Protein AF-A0A9D7TRC0-F1 (afdb_monomer_lite)

Foldseek 3Di:
DDDQDPPDVVSLCVLVVQLVVLVVVLVVVPPDPVCPVVNLVSLVVNLVSLVSNVVSLVVVVVVCVVVPDDPVRVVVSVVVNLVSLVVLQVSLVVNPVDDRPVVSVVVNVVVVVVCVVCVPPPPPD

Secondary structure (DSSP, 8-state):
-------SHHHHHHHHHHHHHHHHHHHHTTT-GGGHHHHHHHHHHHHHHHHHHHHHHHHHHHHHHHH---HHHHHHHHHHHHHHHHHHHHHHHH-TTS---HHHHHHHHHHHHHHHHHTT-GGG-

pLDDT: mean 84.03, std 12.76, range [38.97, 97.56]

Structure (mmCIF, N/CA/C/O backbone):
data_AF-A0A9D7TRC0-F1
#
_entry.id   AF-A0A9D7TRC0-F1
#
loop_
_atom_site.group_PDB
_atom_site.id
_atom_site.type_symbol
_atom_site.label_atom_id
_atom_site.label_alt_id
_atom_site.label_comp_id
_atom_site.label_asym_id
_atom_site.label_entity_id
_atom_site.label_seq_id
_atom_site.pdbx_PDB_ins_code
_atom_site.Cartn_x
_atom_site.Cartn_y
_atom_site.Cartn_z
_atom_site.occupancy
_atom_site.B_iso_or_equiv
_atom_site.auth_seq_id
_atom_site.auth_comp_id
_atom_site.auth_asym_id
_atom_site.auth_atom_id
_atom_site.pdbx_PDB_model_num
ATOM 1 N N . MET A 1 1 ? 9.419 12.569 11.319 1.00 40.47 1 MET A N 1
ATOM 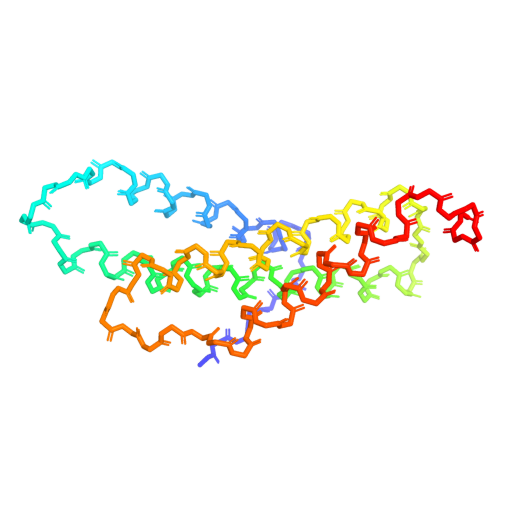2 C CA . MET A 1 1 ? 9.601 11.568 10.249 1.00 40.47 1 MET A CA 1
ATOM 3 C C . MET A 1 1 ? 11.058 11.118 10.287 1.00 40.47 1 MET A C 1
ATOM 5 O O . MET A 1 1 ? 11.924 11.945 10.034 1.00 40.47 1 MET A O 1
ATOM 9 N N . LYS A 1 2 ? 11.353 9.892 10.739 1.00 38.97 2 LYS A N 1
ATOM 10 C CA . LYS A 1 2 ? 12.725 9.351 10.721 1.00 38.97 2 LYS A CA 1
ATOM 11 C C . LYS A 1 2 ? 12.946 8.684 9.366 1.00 38.97 2 LYS A C 1
ATOM 13 O O . LYS A 1 2 ? 12.243 7.736 9.042 1.00 38.97 2 LYS A O 1
ATOM 18 N N . THR A 1 3 ? 13.877 9.203 8.577 1.00 46.00 3 THR A N 1
ATOM 19 C CA . THR A 1 3 ? 14.307 8.597 7.313 1.00 46.00 3 THR A CA 1
ATOM 20 C C . THR A 1 3 ? 15.057 7.305 7.642 1.00 46.00 3 THR A C 1
ATOM 22 O O . THR A 1 3 ? 16.085 7.354 8.314 1.00 46.00 3 THR A O 1
ATOM 25 N N . GLN A 1 4 ? 14.515 6.151 7.259 1.00 59.47 4 GLN A N 1
ATOM 26 C CA . GLN A 1 4 ? 15.160 4.854 7.474 1.00 59.47 4 GLN A CA 1
ATOM 27 C C . GLN A 1 4 ? 16.357 4.735 6.511 1.00 59.47 4 GLN A C 1
ATOM 29 O O . GLN A 1 4 ? 16.189 4.969 5.314 1.00 59.47 4 GLN A O 1
ATOM 34 N N . SER A 1 5 ? 17.562 4.459 7.030 1.00 57.94 5 SER A N 1
ATOM 35 C CA . SER A 1 5 ? 18.743 4.173 6.195 1.00 57.94 5 SER A CA 1
ATOM 36 C C . SER A 1 5 ? 18.589 2.774 5.613 1.00 57.94 5 SER A C 1
ATOM 38 O O . SER A 1 5 ? 18.243 1.852 6.348 1.00 57.94 5 SER A O 1
ATOM 40 N N . TYR A 1 6 ? 18.796 2.634 4.306 1.00 65.50 6 TYR A N 1
ATOM 41 C CA . TYR A 1 6 ? 18.760 1.353 3.606 1.00 65.50 6 TYR A CA 1
ATOM 42 C C . TYR A 1 6 ? 20.192 0.982 3.244 1.00 65.50 6 TYR A C 1
ATOM 44 O O . TYR A 1 6 ? 20.716 1.466 2.233 1.00 65.50 6 TYR A O 1
ATOM 52 N N . ASP A 1 7 ? 20.812 0.162 4.088 1.00 64.62 7 ASP A N 1
ATOM 53 C CA . ASP A 1 7 ? 22.203 -0.250 3.919 1.00 64.62 7 ASP A CA 1
ATOM 54 C C . ASP A 1 7 ? 22.278 -1.636 3.234 1.00 64.62 7 ASP A C 1
ATOM 56 O O . ASP A 1 7 ? 23.225 -1.896 2.490 1.00 64.62 7 ASP A O 1
ATOM 60 N N . ASP A 1 8 ? 21.244 -2.482 3.388 1.00 69.62 8 ASP A N 1
A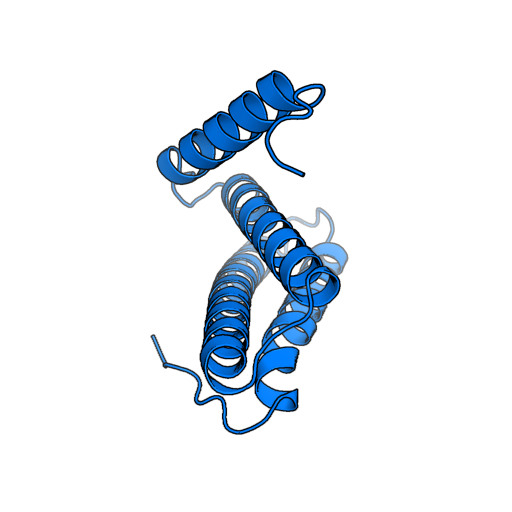TOM 61 C CA . ASP A 1 8 ? 21.097 -3.794 2.730 1.00 69.62 8 ASP A CA 1
ATOM 62 C C . ASP A 1 8 ? 19.649 -4.089 2.246 1.00 69.62 8 ASP A C 1
ATOM 64 O O . ASP A 1 8 ? 18.667 -3.467 2.654 1.00 69.62 8 ASP A O 1
ATOM 68 N N . PHE A 1 9 ? 19.483 -5.086 1.368 1.00 70.81 9 PHE A N 1
ATOM 69 C CA . PHE A 1 9 ? 18.192 -5.583 0.877 1.00 70.81 9 PHE A CA 1
ATOM 70 C C . PHE A 1 9 ? 17.266 -6.079 1.993 1.00 70.81 9 PHE A C 1
ATOM 72 O O . PHE A 1 9 ? 16.045 -5.987 1.850 1.00 70.81 9 PHE A O 1
ATOM 79 N N . ASN A 1 10 ? 17.819 -6.590 3.096 1.00 75.00 10 ASN A N 1
ATOM 80 C CA . ASN A 1 10 ? 17.032 -6.993 4.261 1.00 75.00 10 ASN A CA 1
ATOM 81 C C . ASN A 1 10 ? 16.332 -5.790 4.915 1.00 75.00 10 ASN A C 1
ATOM 83 O O . ASN A 1 10 ? 15.163 -5.894 5.295 1.00 75.00 10 ASN A O 1
ATOM 87 N N . ASP A 1 11 ? 16.989 -4.628 4.940 1.00 82.06 11 ASP A N 1
ATOM 88 C CA . ASP A 1 11 ? 16.400 -3.385 5.445 1.00 82.06 11 ASP A CA 1
ATOM 89 C C . ASP A 1 11 ? 15.268 -2.903 4.535 1.00 82.06 11 ASP A C 1
ATOM 91 O O . ASP A 1 11 ? 14.251 -2.404 5.011 1.00 82.06 11 ASP A O 1
ATOM 95 N N . ALA A 1 12 ? 15.406 -3.106 3.220 1.00 84.75 12 ALA A N 1
ATOM 96 C CA . ALA A 1 12 ? 14.366 -2.782 2.245 1.00 84.75 12 ALA A CA 1
ATOM 97 C C . ALA A 1 12 ? 13.172 -3.756 2.287 1.00 84.75 12 ALA A C 1
ATOM 99 O O . ALA A 1 12 ? 12.070 -3.403 1.871 1.00 84.75 12 ALA A O 1
ATOM 100 N N . ALA A 1 13 ? 13.359 -4.986 2.773 1.00 88.12 13 ALA A N 1
ATOM 101 C CA . ALA A 1 13 ? 12.282 -5.968 2.917 1.00 88.12 13 ALA A CA 1
ATOM 102 C C . ALA A 1 13 ? 11.490 -5.792 4.224 1.00 88.12 13 ALA A C 1
ATOM 104 O O . ALA A 1 13 ? 10.290 -6.077 4.265 1.00 88.12 13 ALA A O 1
ATOM 105 N N . TYR A 1 14 ? 12.141 -5.307 5.285 1.00 92.31 14 TYR A N 1
ATOM 106 C CA . TYR A 1 14 ? 11.551 -5.179 6.618 1.00 92.31 14 TYR A CA 1
ATOM 107 C C . TYR A 1 14 ? 10.217 -4.405 6.655 1.00 92.31 14 TYR A C 1
ATOM 109 O O . TYR A 1 14 ? 9.277 -4.914 7.272 1.00 92.31 14 TYR A O 1
ATOM 117 N N . PRO A 1 15 ? 10.048 -3.253 5.968 1.00 94.56 15 PRO A N 1
ATOM 118 C CA . PRO A 1 15 ? 8.782 -2.521 5.979 1.00 94.56 15 PRO A CA 1
ATOM 119 C C . PRO A 1 15 ? 7.578 -3.352 5.532 1.00 94.56 15 PRO A C 1
ATOM 121 O O . PRO A 1 15 ? 6.493 -3.204 6.089 1.00 94.56 15 PRO A O 1
ATOM 124 N N . PHE A 1 16 ? 7.771 -4.266 4.578 1.00 94.88 16 PHE A N 1
ATOM 125 C CA . PHE A 1 16 ? 6.708 -5.145 4.086 1.00 94.88 16 PHE A CA 1
ATOM 126 C C . PHE A 1 16 ? 6.313 -6.198 5.123 1.00 94.88 16 PHE A C 1
ATOM 128 O O . PHE A 1 16 ? 5.131 -6.502 5.290 1.00 94.88 16 PHE A O 1
ATOM 135 N N . LEU A 1 17 ? 7.296 -6.751 5.836 1.00 95.31 17 LEU A N 1
ATOM 136 C CA . LEU A 1 17 ? 7.052 -7.715 6.908 1.00 95.31 17 LEU A CA 1
ATOM 137 C C . LEU A 1 17 ? 6.329 -7.056 8.082 1.00 95.31 17 LEU A C 1
ATOM 139 O O . LEU A 1 17 ? 5.366 -7.621 8.600 1.00 95.31 17 LEU A O 1
ATOM 143 N N . GLU A 1 18 ? 6.752 -5.851 8.460 1.00 96.06 18 GLU A N 1
ATOM 144 C CA . GLU A 1 18 ? 6.121 -5.096 9.539 1.00 96.06 18 GLU A CA 1
ATOM 145 C C . GLU A 1 18 ? 4.696 -4.671 9.168 1.00 96.06 18 GLU A C 1
ATOM 147 O O . GLU A 1 18 ? 3.773 -4.854 9.961 1.00 96.06 18 GLU A O 1
ATOM 152 N N . GLN A 1 19 ? 4.479 -4.211 7.931 1.00 96.81 19 GLN A N 1
ATOM 153 C CA . GLN A 1 19 ? 3.141 -3.918 7.418 1.00 96.81 19 GLN A CA 1
ATOM 154 C C . GLN A 1 19 ? 2.221 -5.146 7.510 1.00 96.81 19 GLN A C 1
ATOM 156 O O . GLN A 1 19 ? 1.091 -5.031 7.990 1.00 96.81 19 GLN A O 1
ATOM 161 N N . ASN A 1 20 ? 2.705 -6.330 7.122 1.00 96.75 20 ASN A N 1
ATOM 162 C CA . ASN A 1 20 ? 1.937 -7.568 7.230 1.00 96.75 20 ASN A CA 1
ATOM 163 C C . ASN A 1 20 ? 1.665 -7.955 8.695 1.00 96.75 20 ASN A C 1
ATOM 165 O O . ASN A 1 20 ? 0.548 -8.347 9.036 1.00 96.75 20 ASN A O 1
ATOM 169 N N . ARG A 1 21 ? 2.655 -7.825 9.586 1.00 97.56 21 ARG A N 1
ATOM 170 C CA . ARG A 1 21 ? 2.486 -8.090 11.025 1.00 97.56 21 ARG A CA 1
ATOM 171 C C . ARG A 1 21 ? 1.387 -7.207 11.625 1.00 97.56 21 ARG A C 1
ATOM 173 O O . ARG A 1 21 ? 0.508 -7.723 12.313 1.00 97.56 21 ARG A O 1
ATOM 180 N N . LEU A 1 22 ? 1.414 -5.908 11.327 1.00 96.94 22 LEU A N 1
ATOM 181 C CA . LEU A 1 22 ? 0.449 -4.923 11.819 1.00 96.94 22 LEU A CA 1
ATOM 182 C C . LEU A 1 22 ? -0.967 -5.175 11.292 1.00 96.94 22 LEU A C 1
ATOM 184 O O . LEU A 1 22 ? -1.924 -5.105 12.060 1.00 96.94 22 LEU A O 1
ATOM 188 N N . VAL A 1 23 ? -1.121 -5.523 10.009 1.00 95.12 23 VAL A N 1
ATOM 189 C CA . VAL A 1 23 ? -2.437 -5.887 9.455 1.00 95.12 23 VAL A CA 1
ATOM 190 C C . VAL A 1 23 ? -2.995 -7.133 10.133 1.00 95.12 23 VAL A C 1
ATOM 192 O O . VAL A 1 23 ? -4.165 -7.146 10.505 1.00 95.12 23 VAL A O 1
ATOM 195 N N . ASN A 1 24 ? -2.176 -8.163 10.354 1.00 95.62 24 ASN A N 1
ATOM 196 C CA . ASN A 1 24 ? -2.631 -9.346 11.084 1.00 95.62 24 ASN A CA 1
ATOM 197 C C . ASN A 1 24 ? -3.041 -8.998 12.521 1.00 95.62 24 ASN A C 1
ATOM 199 O O . ASN A 1 24 ? -4.072 -9.472 12.992 1.00 95.62 24 ASN A O 1
ATOM 203 N N . GLU A 1 25 ? -2.293 -8.122 13.198 1.00 94.56 25 GLU A N 1
ATOM 204 C CA . GLU A 1 25 ? -2.670 -7.629 14.525 1.00 94.56 25 GLU A CA 1
ATOM 205 C C . GLU A 1 25 ? -4.017 -6.891 14.500 1.00 94.56 25 GLU A C 1
ATOM 207 O O . GLU A 1 25 ? -4.865 -7.150 15.352 1.00 94.56 25 GLU A O 1
ATOM 212 N N . TYR A 1 26 ? -4.251 -6.029 13.505 1.00 93.75 26 TYR A N 1
ATOM 213 C CA . TYR A 1 26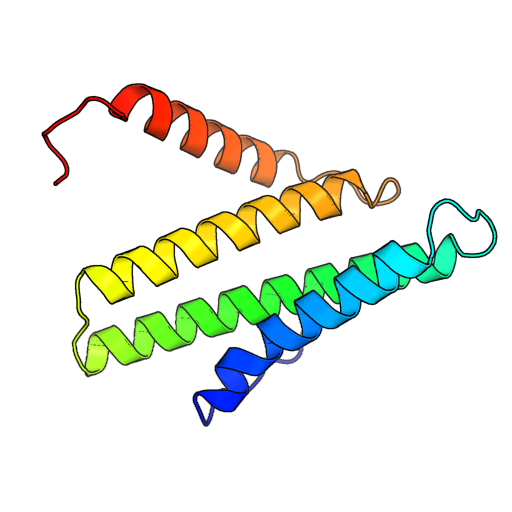 ? -5.531 -5.342 13.319 1.00 93.75 26 TYR A CA 1
ATOM 214 C C . TYR A 1 26 ? -6.690 -6.332 13.143 1.00 93.75 26 TYR A C 1
ATOM 216 O O . TYR A 1 26 ? -7.711 -6.216 13.822 1.00 93.75 26 TYR A O 1
ATOM 224 N N . LEU A 1 27 ? -6.522 -7.330 12.268 1.00 92.38 27 LEU A N 1
ATOM 225 C CA . LEU A 1 27 ? -7.550 -8.332 11.974 1.00 92.38 27 LEU A CA 1
ATOM 226 C C . LEU A 1 27 ? -7.907 -9.178 13.204 1.00 92.38 27 LEU A C 1
ATOM 228 O O . LEU A 1 27 ? -9.078 -9.493 13.412 1.00 92.38 27 LEU A O 1
ATOM 232 N N . LEU A 1 28 ? -6.926 -9.493 14.057 1.00 92.50 28 LEU A N 1
ATOM 233 C CA . LEU A 1 28 ? -7.150 -10.241 15.300 1.00 92.50 28 LEU A CA 1
ATOM 234 C C . LEU A 1 28 ? -8.007 -9.482 16.324 1.00 92.50 28 LEU A C 1
ATOM 236 O O . LEU A 1 28 ? -8.631 -10.113 17.175 1.00 92.50 28 LEU A O 1
ATOM 240 N N . LEU A 1 29 ? -8.074 -8.147 16.255 1.00 89.56 29 LEU A N 1
ATOM 241 C CA . LEU A 1 29 ? -8.931 -7.355 17.146 1.00 89.56 29 LEU A CA 1
ATOM 242 C C . LEU A 1 29 ? -10.426 -7.445 16.782 1.00 89.56 29 LEU A C 1
ATOM 244 O O . LEU A 1 29 ? -11.269 -7.057 17.599 1.00 89.56 29 LEU A O 1
ATOM 248 N N . GLY A 1 30 ? -10.766 -7.955 15.591 1.00 83.06 30 GLY A N 1
ATOM 249 C CA . GLY A 1 30 ? -12.144 -8.177 15.137 1.00 83.06 30 GLY A CA 1
ATOM 250 C C . GLY A 1 30 ? -13.017 -6.918 15.198 1.00 83.06 30 GLY A C 1
ATOM 251 O O . GLY A 1 30 ? -12.533 -5.806 15.013 1.00 83.06 30 GLY A O 1
ATOM 252 N N . GLU A 1 31 ? -14.309 -7.062 15.505 1.00 77.56 31 GLU A N 1
ATOM 253 C CA . GLU A 1 31 ? -15.259 -5.940 15.673 1.00 77.56 31 GLU A CA 1
ATOM 254 C C . GLU A 1 31 ? -15.402 -5.466 17.128 1.00 77.56 31 GLU A C 1
ATOM 256 O O . GLU A 1 31 ? -16.233 -4.623 17.444 1.00 77.56 31 GLU A O 1
ATOM 261 N N . ASN A 1 32 ? -14.562 -5.958 18.040 1.00 80.88 32 ASN A N 1
ATOM 262 C CA . ASN A 1 32 ? -14.721 -5.666 19.460 1.00 80.88 32 ASN A CA 1
ATOM 263 C C . ASN A 1 32 ? -14.514 -4.164 19.754 1.00 80.88 32 ASN A C 1
ATOM 265 O O . ASN A 1 32 ? -13.449 -3.601 19.471 1.00 80.88 32 ASN A O 1
ATOM 269 N N . VAL A 1 33 ? -15.552 -3.532 20.312 1.00 74.69 33 VAL A N 1
ATOM 270 C CA . VAL A 1 33 ? -15.632 -2.088 20.600 1.00 74.69 33 VAL A CA 1
ATOM 271 C C . VAL A 1 33 ? -14.612 -1.666 21.665 1.00 74.69 33 VAL A C 1
ATOM 273 O O . VAL A 1 33 ? -14.100 -0.546 21.623 1.00 74.69 33 VAL A O 1
ATOM 276 N N . ASN A 1 34 ? -14.213 -2.583 22.554 1.00 83.69 34 ASN A N 1
ATOM 277 C CA . ASN A 1 34 ? -13.233 -2.316 23.613 1.00 83.69 34 ASN A CA 1
ATOM 278 C C . ASN A 1 34 ? -11.821 -2.024 23.078 1.00 83.69 34 ASN A C 1
ATOM 280 O O . ASN A 1 34 ? -10.970 -1.551 23.827 1.00 83.69 34 ASN A O 1
ATOM 284 N N . TYR A 1 35 ? -11.556 -2.285 21.794 1.00 83.75 35 TYR A N 1
ATOM 285 C CA . TYR A 1 35 ? -10.251 -2.061 21.169 1.00 83.75 35 TYR A CA 1
ATOM 286 C C . TYR A 1 35 ? -10.223 -0.880 20.196 1.00 83.75 35 TYR A C 1
ATOM 288 O O . TYR A 1 35 ? -9.277 -0.777 19.422 1.00 83.75 35 TYR A O 1
ATOM 296 N N . THR A 1 36 ? -11.217 0.013 20.218 1.00 86.12 36 THR A N 1
ATOM 297 C CA . THR A 1 36 ? -11.317 1.140 19.266 1.00 86.12 36 THR A CA 1
ATOM 298 C C . THR A 1 36 ? -10.035 1.985 19.202 1.00 86.12 36 THR A C 1
ATOM 300 O O . THR A 1 36 ? -9.459 2.144 18.128 1.00 86.12 36 THR A O 1
ATOM 303 N N . GLU A 1 37 ? -9.510 2.426 20.349 1.00 88.38 37 GLU A N 1
ATOM 304 C CA . GLU A 1 37 ? -8.241 3.177 20.424 1.00 88.38 37 GLU A CA 1
ATOM 305 C C . GLU A 1 37 ? -7.040 2.358 19.925 1.00 88.38 37 GLU A C 1
ATOM 307 O O . GLU A 1 37 ? -6.194 2.848 19.177 1.00 88.38 37 GLU A O 1
ATOM 312 N N . LYS A 1 38 ? -6.977 1.067 20.277 1.00 91.12 38 LYS A N 1
ATOM 313 C CA . LYS A 1 38 ? -5.897 0.182 19.820 1.00 91.12 38 LYS A CA 1
ATOM 314 C C . LYS A 1 38 ? -5.930 -0.003 18.298 1.00 91.12 38 LYS A C 1
ATOM 316 O O . LYS A 1 38 ? -4.878 0.029 17.665 1.00 91.12 38 LYS A O 1
ATOM 321 N N . LYS A 1 39 ? -7.117 -0.163 17.706 1.00 91.12 39 LYS A N 1
ATOM 322 C CA . LYS A 1 39 ? -7.300 -0.277 16.251 1.00 91.12 39 LYS A CA 1
ATOM 323 C C . LYS A 1 39 ? -6.820 0.977 15.533 1.00 91.12 39 LYS A C 1
ATOM 325 O O . LYS A 1 39 ? -6.074 0.848 14.570 1.00 91.12 39 LYS A O 1
ATOM 330 N N . LYS A 1 40 ? -7.178 2.162 16.034 1.00 90.50 40 LYS A N 1
ATOM 331 C CA . LYS A 1 40 ? -6.667 3.442 15.523 1.00 90.50 40 LYS A CA 1
ATOM 332 C C . LYS A 1 40 ? -5.146 3.499 15.526 1.00 90.50 40 LYS A C 1
ATOM 334 O O . LYS A 1 40 ? -4.543 3.772 14.494 1.00 90.50 40 LYS A O 1
ATOM 339 N N . ASN A 1 41 ? -4.525 3.178 16.659 1.00 92.12 41 ASN A N 1
ATOM 340 C CA . ASN A 1 41 ? -3.067 3.191 16.770 1.00 92.12 41 ASN A CA 1
ATOM 341 C C . ASN A 1 41 ? -2.412 2.225 15.776 1.00 92.12 41 ASN A C 1
ATOM 343 O O . ASN A 1 41 ? -1.423 2.581 15.141 1.00 92.12 41 ASN A O 1
ATOM 347 N N . ILE A 1 42 ? -2.994 1.038 15.576 1.00 94.50 42 ILE A N 1
ATOM 348 C CA . ILE A 1 42 ? -2.500 0.099 14.564 1.00 94.50 42 ILE A CA 1
ATOM 349 C C . ILE A 1 42 ? -2.672 0.666 13.152 1.00 94.50 42 ILE A C 1
ATOM 351 O O . ILE A 1 42 ? -1.740 0.552 12.366 1.00 94.50 42 ILE A O 1
ATOM 355 N N . LEU A 1 43 ? -3.800 1.298 12.810 1.00 93.56 43 LEU A N 1
ATOM 356 C CA . LEU A 1 43 ? -3.990 1.916 11.488 1.00 93.56 43 LEU A CA 1
ATOM 357 C C . LEU A 1 43 ? -2.975 3.038 11.219 1.00 93.56 43 LEU A C 1
ATOM 359 O O . LEU A 1 43 ? -2.440 3.126 10.111 1.00 93.56 43 LEU A O 1
ATOM 363 N N . ILE A 1 44 ? -2.633 3.835 12.236 1.00 93.25 44 ILE A N 1
ATOM 364 C CA . ILE A 1 44 ? -1.552 4.830 12.154 1.00 93.25 44 ILE A CA 1
ATOM 365 C C . ILE A 1 44 ? -0.219 4.129 11.860 1.00 93.25 44 ILE A C 1
ATOM 367 O O . ILE A 1 44 ? 0.463 4.484 10.899 1.00 93.25 44 ILE A O 1
ATOM 371 N N . SER A 1 45 ? 0.125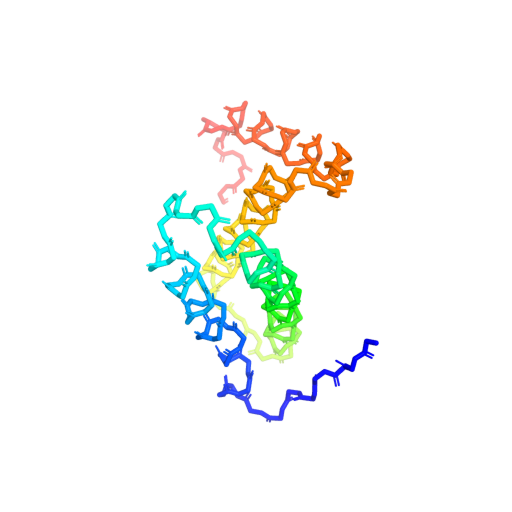 3.076 12.608 1.00 95.25 45 SER A N 1
ATOM 372 C CA . SER A 1 45 ? 1.355 2.308 12.370 1.00 95.25 45 SER A CA 1
ATOM 373 C C . SER A 1 45 ? 1.375 1.615 11.002 1.00 95.25 45 SER A C 1
ATOM 375 O O . SER A 1 45 ? 2.418 1.571 10.353 1.00 95.25 45 SER A O 1
ATOM 377 N N . VAL A 1 46 ? 0.237 1.104 10.516 1.00 96.00 46 VAL A N 1
ATOM 378 C CA . VAL A 1 46 ? 0.111 0.543 9.160 1.00 96.00 46 VAL A CA 1
ATOM 379 C C . VAL A 1 46 ? 0.388 1.627 8.123 1.00 96.00 46 VAL A C 1
ATOM 381 O O . VAL A 1 46 ? 1.126 1.378 7.173 1.00 96.00 46 VAL A O 1
ATOM 384 N N . THR A 1 47 ? -0.152 2.833 8.310 1.00 94.88 47 THR A N 1
ATOM 385 C CA . THR A 1 47 ? 0.091 3.978 7.418 1.00 94.88 47 THR A CA 1
ATOM 386 C C . THR A 1 47 ? 1.579 4.316 7.345 1.00 94.88 47 THR A C 1
ATOM 388 O O . THR A 1 47 ? 2.133 4.470 6.255 1.00 94.88 47 THR A O 1
ATOM 391 N N . GLU A 1 48 ? 2.259 4.371 8.491 1.00 94.94 48 GLU A N 1
ATOM 392 C CA . GLU A 1 48 ? 3.707 4.594 8.551 1.00 94.94 48 GLU A CA 1
ATOM 393 C C . GLU A 1 48 ? 4.489 3.469 7.856 1.00 94.94 48 GLU A C 1
ATOM 395 O O . GLU A 1 48 ? 5.380 3.738 7.045 1.00 94.94 48 GLU A O 1
ATOM 400 N N . ALA A 1 49 ? 4.123 2.207 8.096 1.00 96.44 49 ALA A N 1
ATOM 401 C CA . ALA A 1 49 ? 4.755 1.058 7.454 1.00 96.44 49 ALA A CA 1
ATOM 402 C C . ALA A 1 49 ? 4.567 1.068 5.925 1.00 96.44 49 ALA A C 1
ATOM 404 O O . ALA A 1 49 ? 5.511 0.777 5.190 1.00 96.44 49 ALA A O 1
ATOM 405 N N . LEU A 1 50 ? 3.393 1.470 5.423 1.00 96.38 50 LEU A N 1
ATOM 406 C CA . LEU A 1 50 ? 3.137 1.643 3.987 1.00 96.38 50 LEU A CA 1
ATOM 407 C C . LEU A 1 50 ? 3.997 2.762 3.382 1.00 96.38 50 LEU A C 1
ATOM 409 O O . LEU A 1 50 ? 4.530 2.604 2.280 1.00 96.38 50 LEU A O 1
ATOM 413 N N . HIS A 1 51 ? 4.199 3.871 4.102 1.00 95.69 51 HIS A N 1
ATOM 414 C CA . HIS A 1 51 ? 5.131 4.914 3.666 1.00 95.69 51 HIS A CA 1
ATOM 415 C C . HIS A 1 51 ? 6.564 4.382 3.577 1.00 95.69 51 HIS A C 1
ATOM 417 O O . HIS A 1 51 ? 7.249 4.649 2.586 1.00 95.69 51 HIS A O 1
ATOM 423 N N . ASN A 1 52 ? 6.994 3.576 4.548 1.00 94.75 52 ASN A N 1
ATOM 424 C CA . ASN A 1 52 ? 8.312 2.940 4.528 1.00 94.75 52 ASN A CA 1
ATOM 425 C C . ASN A 1 52 ? 8.443 1.922 3.380 1.00 94.75 52 ASN A C 1
ATOM 427 O O . ASN A 1 52 ? 9.472 1.898 2.706 1.00 94.75 52 ASN A O 1
ATOM 431 N N . CYS A 1 53 ? 7.387 1.164 3.063 1.00 96.06 53 CYS A N 1
ATOM 432 C CA . CYS A 1 53 ? 7.359 0.293 1.882 1.00 96.06 53 CYS A CA 1
ATOM 433 C C . CYS A 1 53 ? 7.577 1.094 0.587 1.00 96.06 53 CYS A C 1
ATOM 435 O O . CYS A 1 53 ? 8.362 0.687 -0.269 1.00 96.06 53 CYS A O 1
ATOM 437 N N . ASN A 1 54 ? 6.945 2.265 0.453 1.00 94.94 54 ASN A N 1
ATOM 438 C CA . ASN A 1 54 ? 7.170 3.151 -0.694 1.00 94.94 54 ASN A CA 1
ATOM 439 C C . ASN A 1 54 ? 8.618 3.637 -0.779 1.00 94.94 54 ASN A C 1
ATOM 441 O O . ASN A 1 54 ? 9.198 3.633 -1.866 1.00 94.94 54 ASN A O 1
ATOM 445 N N . GLN A 1 55 ? 9.225 4.009 0.351 1.00 93.44 55 GLN A N 1
ATOM 446 C CA . GLN A 1 55 ? 10.640 4.388 0.377 1.00 93.44 55 GLN A CA 1
ATOM 447 C C . GLN A 1 55 ? 11.545 3.223 -0.042 1.00 93.44 55 GLN A C 1
ATOM 449 O O . GLN A 1 55 ? 12.459 3.420 -0.841 1.00 93.44 55 GLN A O 1
ATOM 454 N N . SER A 1 56 ? 11.238 2.000 0.396 1.00 93.50 56 SER A N 1
ATOM 455 C CA . SER A 1 56 ? 11.958 0.796 -0.032 1.00 93.50 56 SER A CA 1
ATOM 456 C C . SER A 1 56 ? 11.843 0.567 -1.541 1.00 93.50 56 SER A C 1
ATOM 458 O O . SER A 1 56 ? 12.844 0.319 -2.210 1.00 93.50 56 SER A O 1
ATOM 460 N N . ILE A 1 57 ? 10.648 0.714 -2.129 1.00 92.31 57 ILE A N 1
ATOM 461 C CA . ILE A 1 57 ? 10.464 0.595 -3.586 1.00 92.31 57 ILE A CA 1
ATOM 462 C C . ILE A 1 57 ? 11.272 1.651 -4.339 1.00 92.31 57 ILE A C 1
ATOM 464 O O . ILE A 1 57 ? 11.891 1.326 -5.357 1.00 92.31 57 ILE A O 1
ATOM 468 N N . LEU A 1 58 ? 11.255 2.905 -3.877 1.00 91.00 58 LEU A N 1
ATOM 469 C CA . LEU A 1 58 ? 12.024 3.989 -4.490 1.00 91.00 58 LEU A CA 1
ATOM 470 C C . LEU A 1 58 ? 13.519 3.682 -4.450 1.00 91.00 58 LEU A C 1
ATOM 472 O O . LEU A 1 58 ? 14.167 3.717 -5.495 1.00 91.00 58 LEU A O 1
ATOM 476 N N . TRP A 1 59 ? 14.032 3.269 -3.293 1.00 89.94 59 TRP A N 1
ATOM 477 C CA . TRP A 1 59 ? 15.429 2.882 -3.142 1.00 89.94 59 TRP A CA 1
ATOM 478 C C . TRP A 1 59 ? 15.808 1.724 -4.080 1.00 89.94 59 TRP A C 1
ATOM 480 O O . TRP A 1 59 ? 16.783 1.828 -4.825 1.00 89.94 59 TRP A O 1
ATOM 490 N N . ILE A 1 60 ? 14.997 0.658 -4.165 1.00 87.88 60 ILE A N 1
ATOM 491 C CA . ILE A 1 60 ? 15.258 -0.465 -5.089 1.00 87.88 60 ILE A CA 1
ATOM 492 C C . ILE A 1 60 ? 15.261 0.019 -6.553 1.00 87.88 60 ILE A C 1
ATOM 494 O O . ILE A 1 60 ? 16.095 -0.415 -7.355 1.00 87.88 60 ILE A O 1
ATOM 498 N N . LYS A 1 61 ? 14.351 0.930 -6.934 1.00 86.38 61 LYS A N 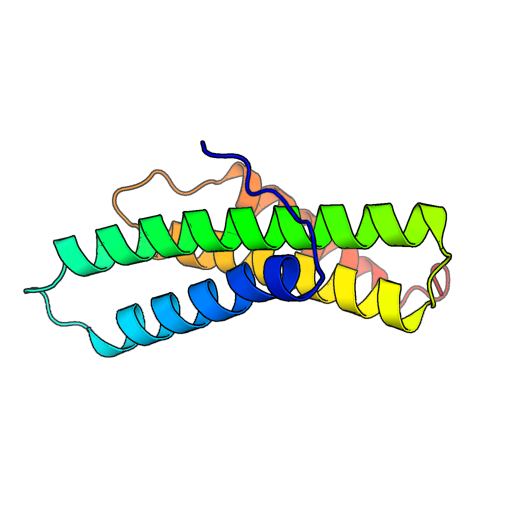1
ATOM 499 C CA . LYS A 1 61 ? 14.333 1.536 -8.280 1.00 86.38 61 LYS A CA 1
ATOM 500 C C . LYS A 1 61 ? 15.597 2.355 -8.559 1.00 86.38 61 LYS A C 1
ATOM 502 O O . LYS A 1 61 ? 16.085 2.337 -9.689 1.00 86.38 61 LYS A O 1
ATOM 507 N N . GLU A 1 62 ? 16.140 3.051 -7.567 1.00 85.88 62 GLU A N 1
ATOM 508 C CA . GLU A 1 62 ? 17.383 3.818 -7.702 1.00 85.88 62 GLU A CA 1
ATOM 509 C C . GLU A 1 62 ? 18.608 2.920 -7.881 1.00 85.88 62 GLU A C 1
ATOM 511 O O . GLU A 1 62 ? 19.426 3.187 -8.765 1.00 85.88 62 GLU A O 1
ATOM 516 N N . GLN A 1 63 ? 18.702 1.811 -7.139 1.00 81.19 63 GLN A N 1
ATOM 517 C CA . GLN A 1 63 ? 19.785 0.838 -7.338 1.00 81.19 63 GLN A CA 1
ATOM 518 C C . GLN A 1 63 ? 19.754 0.245 -8.755 1.00 81.19 63 GLN A C 1
ATOM 520 O O . GLN A 1 63 ? 20.784 0.085 -9.408 1.00 81.19 63 GLN A O 1
ATOM 525 N N . ARG A 1 64 ? 18.560 0.007 -9.304 1.00 77.00 64 ARG A N 1
ATOM 526 C CA . ARG A 1 64 ? 18.384 -0.494 -10.678 1.00 77.00 64 ARG A CA 1
ATOM 527 C C . ARG A 1 64 ? 18.842 0.471 -11.761 1.00 77.00 64 ARG A C 1
ATOM 529 O O . ARG A 1 64 ? 19.346 0.018 -12.784 1.00 77.00 64 ARG A O 1
ATOM 536 N N . LYS A 1 65 ? 18.704 1.785 -11.558 1.00 72.25 65 LYS A N 1
ATOM 537 C CA . LYS A 1 65 ? 19.265 2.772 -12.498 1.00 72.25 65 LYS A CA 1
ATOM 538 C C . LYS A 1 65 ? 20.788 2.653 -12.598 1.00 72.25 65 LYS A C 1
ATOM 540 O O . LYS A 1 65 ? 21.335 2.945 -13.655 1.00 72.25 65 LYS A O 1
ATOM 545 N N . LYS A 1 66 ? 21.456 2.213 -11.525 1.00 71.44 66 LYS A N 1
ATOM 546 C CA . LYS A 1 66 ? 22.914 2.025 -11.479 1.00 71.44 66 LYS A CA 1
ATOM 547 C C . LYS A 1 66 ? 23.365 0.666 -12.025 1.00 71.44 66 LYS A C 1
ATOM 549 O O . LYS A 1 66 ? 24.401 0.604 -12.673 1.00 71.44 66 LYS A O 1
ATOM 554 N N . HIS A 1 67 ? 22.598 -0.401 -11.786 1.00 71.50 67 HIS A N 1
ATOM 555 C CA . HIS A 1 67 ? 23.009 -1.782 -12.096 1.00 71.50 67 HIS A CA 1
ATOM 556 C C . HIS A 1 67 ? 22.290 -2.427 -13.297 1.00 71.50 67 HIS A C 1
ATOM 558 O O . HIS A 1 67 ? 22.630 -3.542 -13.687 1.00 71.50 67 HIS A O 1
ATOM 564 N N . GLY A 1 68 ? 21.311 -1.742 -13.898 1.00 69.94 68 GLY A N 1
ATOM 565 C CA . GLY A 1 68 ? 20.391 -2.330 -14.875 1.00 69.94 68 GLY A CA 1
ATOM 566 C C . GLY A 1 68 ? 19.275 -3.143 -14.202 1.00 69.94 68 GLY A C 1
ATOM 567 O O . GLY A 1 68 ? 19.346 -3.489 -13.023 1.00 69.94 68 GLY A O 1
ATOM 568 N N . THR A 1 69 ? 18.189 -3.428 -14.928 1.00 77.50 69 THR A N 1
ATOM 569 C CA . THR A 1 69 ? 17.070 -4.231 -14.404 1.00 77.50 69 THR A CA 1
ATOM 570 C C . THR A 1 69 ? 16.349 -4.987 -15.507 1.00 77.50 69 THR A C 1
ATOM 572 O O . THR A 1 69 ? 16.273 -4.519 -16.642 1.00 77.50 69 THR A O 1
ATOM 575 N N . SER A 1 70 ? 15.803 -6.157 -15.175 1.00 81.75 70 SER A N 1
ATOM 576 C CA . SER A 1 70 ? 14.967 -6.906 -16.109 1.00 81.75 70 SER A CA 1
ATOM 577 C C . SER A 1 70 ? 13.556 -6.315 -16.199 1.00 81.75 70 SER A C 1
ATOM 579 O O . SER A 1 70 ? 13.038 -5.712 -15.253 1.00 81.75 70 SER A O 1
ATOM 581 N N . LEU A 1 71 ? 12.886 -6.536 -17.332 1.00 77.81 71 LEU A N 1
ATOM 582 C CA . LEU A 1 71 ? 11.485 -6.148 -17.509 1.00 77.81 71 LEU A CA 1
ATOM 583 C C . LEU A 1 71 ? 10.583 -6.779 -16.435 1.00 77.81 71 LEU A C 1
ATOM 585 O O . LEU A 1 71 ? 9.743 -6.098 -15.850 1.00 77.81 71 LEU A O 1
ATOM 589 N N . ALA A 1 72 ? 10.813 -8.057 -16.115 1.00 82.38 72 ALA A N 1
ATOM 590 C CA . ALA A 1 72 ? 10.079 -8.778 -15.075 1.00 82.38 72 ALA A CA 1
ATOM 591 C C . ALA A 1 72 ? 10.225 -8.109 -13.700 1.00 82.38 72 ALA A C 1
ATOM 593 O O . ALA A 1 72 ? 9.247 -7.903 -12.984 1.00 82.38 72 ALA A O 1
ATOM 594 N N . GLN A 1 73 ? 11.444 -7.703 -13.351 1.00 82.62 73 GLN A N 1
ATOM 595 C CA . GLN A 1 73 ? 11.718 -6.978 -12.119 1.00 82.62 73 GLN A CA 1
ATOM 596 C C . GLN A 1 73 ? 10.993 -5.626 -12.080 1.00 82.62 73 GLN A C 1
ATOM 598 O O . GLN A 1 73 ? 10.445 -5.253 -11.035 1.00 82.62 73 GLN A O 1
ATOM 603 N N . THR A 1 74 ? 11.003 -4.864 -13.177 1.00 84.69 74 THR A N 1
ATOM 604 C CA . THR A 1 74 ? 10.285 -3.581 -13.294 1.00 84.69 74 THR A CA 1
ATOM 605 C C . THR A 1 74 ? 8.784 -3.773 -13.127 1.00 84.69 74 THR A C 1
ATOM 607 O O . THR A 1 74 ? 8.160 -3.060 -12.343 1.00 84.69 74 THR A O 1
ATOM 610 N N . TYR A 1 75 ? 8.221 -4.784 -13.787 1.00 86.19 75 TYR A N 1
ATOM 611 C CA . TYR A 1 75 ? 6.814 -5.143 -13.660 1.00 86.19 75 TYR A CA 1
ATOM 612 C C . TYR A 1 75 ? 6.428 -5.452 -12.206 1.00 86.19 75 TYR A C 1
ATOM 614 O O . TYR A 1 75 ? 5.453 -4.893 -11.702 1.00 86.19 75 TYR A O 1
ATOM 622 N N . ILE A 1 76 ? 7.219 -6.276 -11.505 1.00 89.44 76 ILE A N 1
ATOM 623 C CA . ILE A 1 76 ? 6.954 -6.643 -10.105 1.00 89.44 76 ILE A CA 1
ATOM 624 C C . ILE A 1 76 ? 6.936 -5.405 -9.202 1.00 89.44 76 ILE A C 1
ATOM 626 O O . ILE A 1 76 ? 5.994 -5.240 -8.432 1.00 89.44 76 ILE A O 1
ATOM 630 N N . LEU A 1 77 ? 7.920 -4.504 -9.314 1.00 90.12 77 LEU A N 1
ATOM 631 C CA . LEU A 1 77 ? 7.943 -3.287 -8.489 1.00 90.12 77 LEU A CA 1
ATOM 632 C C . LEU A 1 77 ? 6.782 -2.346 -8.787 1.00 90.12 77 LEU A C 1
ATOM 634 O O . LEU A 1 77 ? 6.226 -1.750 -7.869 1.00 90.12 77 LEU A O 1
ATOM 638 N N . THR A 1 78 ? 6.414 -2.197 -10.057 1.00 89.00 78 THR A N 1
ATOM 639 C CA . THR A 1 78 ? 5.257 -1.382 -10.438 1.00 89.00 78 THR A CA 1
ATOM 640 C C . THR A 1 78 ? 3.976 -1.965 -9.855 1.00 89.00 78 THR A C 1
ATOM 642 O O . THR A 1 78 ? 3.169 -1.232 -9.288 1.00 89.00 78 THR A O 1
ATOM 645 N N . ARG A 1 79 ? 3.804 -3.288 -9.925 1.00 90.56 79 ARG A N 1
ATOM 646 C CA . ARG A 1 79 ? 2.642 -3.961 -9.344 1.00 90.56 79 ARG A CA 1
ATOM 647 C C . ARG A 1 79 ? 2.617 -3.847 -7.821 1.00 90.56 79 ARG A C 1
ATOM 649 O O . ARG A 1 79 ? 1.546 -3.649 -7.259 1.00 90.56 79 ARG A O 1
ATOM 656 N N . LEU A 1 80 ? 3.773 -3.935 -7.164 1.00 92.94 80 LEU A N 1
ATOM 657 C CA . LEU A 1 80 ? 3.898 -3.775 -5.716 1.00 92.94 80 LEU A CA 1
ATOM 658 C C . LEU A 1 80 ? 3.514 -2.357 -5.270 1.00 92.94 80 LEU A C 1
ATOM 660 O O . LEU A 1 80 ? 2.710 -2.211 -4.354 1.00 92.94 80 LEU A O 1
ATOM 664 N N . GLN A 1 81 ? 3.997 -1.333 -5.982 1.00 92.94 81 GLN A N 1
ATOM 665 C CA . GLN A 1 81 ? 3.611 0.065 -5.764 1.00 92.94 81 GLN A CA 1
ATOM 666 C C . GLN A 1 81 ? 2.088 0.237 -5.841 1.00 92.94 81 GLN A C 1
ATOM 668 O O . GLN A 1 81 ? 1.479 0.775 -4.925 1.00 92.94 81 GLN A O 1
ATOM 673 N N . GLN A 1 82 ? 1.459 -0.313 -6.884 1.00 90.69 82 GLN A N 1
ATOM 674 C CA . GLN A 1 82 ? 0.005 -0.246 -7.051 1.00 90.69 82 GLN A CA 1
ATOM 675 C C . GLN A 1 82 ? -0.764 -0.912 -5.901 1.00 90.69 82 GLN A C 1
ATOM 677 O O . GLN A 1 82 ? -1.852 -0.453 -5.559 1.00 90.69 82 GLN A O 1
ATOM 682 N N . GLN A 1 83 ? -0.249 -2.002 -5.315 1.00 93.19 83 GLN A N 1
ATOM 683 C CA . GLN A 1 83 ? -0.895 -2.622 -4.151 1.00 93.19 83 GLN A CA 1
ATOM 684 C C . GLN A 1 83 ? -0.767 -1.750 -2.901 1.00 93.19 83 GLN A C 1
ATOM 686 O O . GLN A 1 83 ? -1.741 -1.618 -2.166 1.00 93.19 83 GLN A O 1
ATOM 691 N N . ILE A 1 84 ? 0.385 -1.111 -2.683 1.00 94.62 84 ILE A N 1
ATOM 692 C CA . ILE A 1 84 ? 0.563 -0.170 -1.568 1.00 94.62 84 ILE A CA 1
ATOM 693 C C . ILE A 1 84 ? -0.384 1.024 -1.708 1.00 94.62 84 ILE A C 1
ATOM 695 O O . ILE A 1 84 ? -1.063 1.378 -0.747 1.00 94.62 84 ILE A O 1
ATOM 699 N N . ASP A 1 85 ? -0.501 1.598 -2.908 1.00 91.81 85 ASP A N 1
ATOM 700 C CA . ASP A 1 85 ? -1.402 2.727 -3.166 1.00 91.81 85 ASP A CA 1
ATOM 701 C C . ASP A 1 85 ? -2.869 2.360 -2.867 1.00 91.81 85 ASP A C 1
ATOM 703 O O . ASP A 1 85 ? -3.622 3.162 -2.314 1.00 91.81 85 ASP A O 1
ATOM 707 N N . ARG A 1 86 ? -3.277 1.117 -3.163 1.00 92.19 86 ARG A N 1
ATOM 708 C CA . ARG A 1 86 ? -4.603 0.588 -2.795 1.00 92.19 86 ARG A CA 1
ATOM 709 C C . ARG A 1 86 ? -4.771 0.421 -1.290 1.00 92.19 86 ARG A C 1
ATOM 711 O O . ARG A 1 86 ? -5.839 0.730 -0.769 1.00 92.19 86 ARG A O 1
ATOM 718 N N . LEU A 1 87 ? -3.744 -0.069 -0.596 1.00 94.38 87 LEU A N 1
ATOM 719 C CA . LEU A 1 87 ? -3.783 -0.244 0.856 1.00 94.38 87 LEU A CA 1
ATOM 720 C C . LEU A 1 87 ? -3.940 1.096 1.576 1.00 94.38 87 LEU A C 1
ATOM 722 O O . LEU A 1 87 ? -4.716 1.165 2.521 1.00 94.38 87 LEU A O 1
ATOM 726 N N . PHE A 1 88 ? -3.306 2.166 1.089 1.00 93.12 88 PHE A N 1
ATOM 727 C CA . PHE A 1 88 ? -3.534 3.514 1.614 1.00 93.12 88 PHE A CA 1
ATOM 728 C C . PHE A 1 88 ? -5.008 3.931 1.557 1.00 93.12 88 PHE A C 1
ATOM 730 O O . PHE A 1 88 ? -5.527 4.455 2.533 1.00 93.12 88 PHE A O 1
ATOM 737 N N . ILE A 1 89 ? -5.701 3.650 0.450 1.00 91.62 89 ILE A N 1
ATOM 738 C CA . ILE A 1 89 ? -7.134 3.958 0.318 1.00 91.62 89 ILE A CA 1
ATOM 739 C C . ILE A 1 89 ? -7.960 3.136 1.307 1.00 91.62 89 ILE A C 1
ATOM 741 O O . ILE A 1 89 ? -8.885 3.662 1.915 1.00 91.62 89 ILE A O 1
ATOM 745 N N . ILE A 1 90 ? -7.637 1.851 1.482 1.00 91.94 90 ILE A N 1
ATOM 746 C CA . ILE A 1 90 ? -8.334 0.989 2.446 1.00 91.94 90 ILE A CA 1
ATOM 747 C C . ILE A 1 90 ? -8.153 1.530 3.867 1.00 91.94 90 ILE A C 1
ATOM 749 O O . ILE A 1 90 ? -9.130 1.633 4.600 1.00 91.94 90 ILE A O 1
ATOM 753 N N . VAL A 1 91 ? -6.932 1.912 4.245 1.00 92.00 91 VAL A N 1
ATOM 754 C CA . VAL A 1 91 ? -6.654 2.490 5.567 1.00 92.00 91 VAL A CA 1
ATOM 755 C C . VAL A 1 91 ? -7.405 3.808 5.765 1.00 92.00 91 VAL A C 1
ATOM 757 O O . VAL A 1 91 ? -8.042 3.966 6.801 1.00 92.00 91 VAL A O 1
ATOM 760 N N . ASP A 1 92 ? -7.428 4.691 4.760 1.00 89.25 92 ASP A N 1
ATOM 761 C CA . ASP A 1 92 ? -8.184 5.952 4.811 1.00 89.25 92 ASP A CA 1
ATOM 762 C C . ASP A 1 92 ? -9.702 5.722 4.997 1.00 89.25 92 ASP A C 1
ATOM 764 O O . ASP A 1 92 ? -10.385 6.562 5.573 1.00 89.25 92 ASP A O 1
ATOM 768 N N . VAL A 1 93 ? -10.256 4.608 4.497 1.00 88.38 93 VAL A N 1
ATOM 769 C CA . VAL A 1 93 ? -11.672 4.237 4.709 1.00 88.38 93 VAL A CA 1
ATOM 770 C C . VAL A 1 93 ? -11.906 3.665 6.110 1.00 88.38 93 VAL A C 1
ATOM 772 O O . VAL A 1 93 ? -12.966 3.885 6.692 1.00 88.38 93 VAL A O 1
ATOM 775 N N . LEU A 1 94 ? -10.945 2.903 6.638 1.00 88.12 94 LEU A N 1
ATOM 776 C CA . LEU A 1 94 ? -11.046 2.266 7.954 1.00 88.12 94 LEU A CA 1
ATOM 777 C C . LEU A 1 94 ? -10.825 3.250 9.110 1.00 88.12 94 LEU A C 1
ATOM 779 O O . LEU A 1 94 ? -11.348 3.029 10.202 1.00 88.12 94 LEU A O 1
ATOM 783 N N . ASP A 1 95 ? -10.059 4.315 8.888 1.00 82.81 95 ASP A N 1
ATOM 784 C CA . ASP A 1 95 ? -9.812 5.365 9.871 1.00 82.81 95 ASP A CA 1
ATOM 785 C C . ASP A 1 95 ? -10.875 6.471 9.768 1.00 82.81 95 ASP A C 1
ATOM 787 O O . ASP A 1 95 ? -10.648 7.549 9.226 1.00 82.81 95 ASP A O 1
ATOM 791 N N . SER A 1 96 ? -12.073 6.191 10.289 1.00 65.94 96 SER A N 1
ATOM 792 C CA . SER A 1 96 ? -13.249 7.072 10.189 1.00 65.94 96 SER A CA 1
ATOM 793 C C . SER A 1 96 ? -13.084 8.460 10.819 1.00 65.94 96 SER A C 1
ATOM 795 O O . SER A 1 96 ? -13.881 9.354 10.536 1.00 65.94 96 SER A O 1
ATOM 797 N N . ASP A 1 97 ? -12.086 8.634 11.689 1.00 66.94 97 ASP A N 1
ATOM 798 C CA . ASP A 1 97 ? -11.833 9.887 12.404 1.00 66.94 97 ASP A CA 1
ATOM 799 C C . ASP A 1 97 ? -10.772 10.760 11.721 1.00 66.94 97 ASP A C 1
ATOM 801 O O . ASP A 1 97 ? -10.627 11.938 12.070 1.00 66.94 97 ASP A O 1
ATOM 805 N N . SER A 1 98 ? -10.058 10.228 10.722 1.00 63.03 98 SER A N 1
ATOM 806 C CA . SER A 1 98 ? -9.210 11.026 9.842 1.00 63.03 98 SER A CA 1
ATOM 807 C C . SER A 1 98 ? -9.965 11.417 8.571 1.00 63.03 98 SER A C 1
ATOM 809 O O . SER A 1 98 ? -10.904 10.769 8.110 1.00 63.03 98 SER A O 1
ATOM 811 N N . ARG A 1 99 ? -9.615 12.581 8.010 1.00 73.94 99 ARG A N 1
ATOM 812 C CA . ARG A 1 99 ? -10.250 13.053 6.776 1.00 73.94 99 ARG A CA 1
ATOM 813 C C . ARG A 1 99 ? -9.800 12.151 5.634 1.00 73.94 99 ARG A C 1
ATOM 815 O O . ARG A 1 99 ? -8.640 12.227 5.235 1.00 73.94 99 ARG A O 1
ATOM 822 N N . PHE A 1 100 ? -10.730 11.373 5.085 1.00 83.19 100 PHE A N 1
ATOM 823 C CA . PHE A 1 100 ? -10.513 10.578 3.879 1.00 83.19 100 PHE A CA 1
ATOM 824 C C . PHE A 1 100 ? -9.793 11.399 2.800 1.00 83.19 100 PHE A C 1
ATOM 826 O O . PHE A 1 100 ? -10.274 12.461 2.376 1.00 83.19 100 PHE A O 1
ATOM 833 N N . ASN A 1 101 ? -8.638 10.911 2.343 1.00 84.88 101 ASN A N 1
ATOM 834 C CA . ASN A 1 101 ? -7.845 11.608 1.342 1.00 84.88 101 ASN A CA 1
ATOM 835 C C . ASN A 1 101 ? -8.488 11.462 -0.047 1.00 84.88 101 ASN A C 1
ATOM 837 O O . ASN A 1 101 ? -8.174 10.573 -0.841 1.00 84.88 101 ASN A O 1
ATOM 841 N N . THR A 1 102 ? -9.405 12.381 -0.342 1.00 86.81 102 THR A N 1
ATOM 842 C CA . THR A 1 102 ? -10.165 12.394 -1.597 1.00 86.81 102 THR A CA 1
ATOM 843 C C . THR A 1 102 ? -9.257 12.590 -2.811 1.00 86.81 102 THR A C 1
ATOM 845 O O . THR A 1 102 ? -9.515 12.014 -3.864 1.00 86.81 102 THR A O 1
ATOM 848 N N . GLU A 1 103 ? -8.177 13.361 -2.677 1.00 89.56 103 GLU A N 1
ATOM 849 C CA . GLU A 1 103 ? -7.215 13.589 -3.758 1.00 89.56 103 GLU A CA 1
ATOM 850 C C . GLU A 1 103 ? -6.532 12.280 -4.173 1.00 89.56 103 GLU A C 1
ATOM 852 O O . GLU A 1 103 ? -6.605 11.894 -5.342 1.00 89.56 103 GLU A O 1
ATOM 857 N N . ARG A 1 104 ? -5.995 11.533 -3.199 1.00 87.12 104 ARG A N 1
ATOM 858 C CA . ARG A 1 104 ? -5.404 10.202 -3.410 1.00 87.12 104 ARG A CA 1
ATOM 859 C C . ARG A 1 104 ? -6.394 9.246 -4.078 1.00 87.12 104 ARG A C 1
ATOM 861 O O . ARG A 1 104 ? -6.041 8.534 -5.019 1.00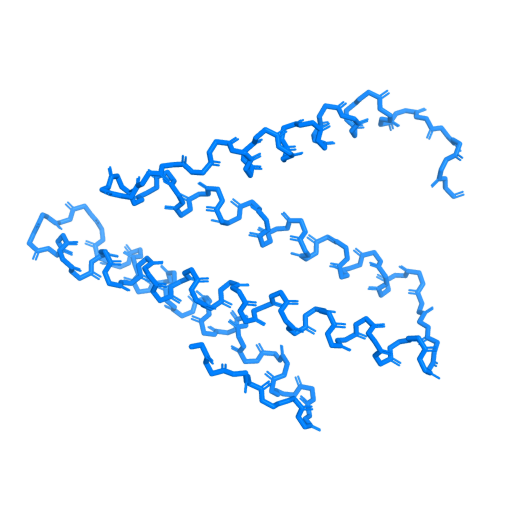 87.12 104 ARG A O 1
ATOM 868 N N . PHE A 1 105 ? -7.646 9.242 -3.624 1.00 88.62 105 PHE A N 1
ATOM 869 C CA . PHE A 1 105 ? -8.690 8.418 -4.230 1.00 88.62 105 PHE A CA 1
ATOM 870 C C . PHE A 1 105 ? -8.967 8.802 -5.688 1.00 88.62 105 PHE A C 1
ATOM 872 O O . PHE A 1 105 ? -9.058 7.927 -6.550 1.00 88.62 105 PHE A O 1
ATOM 879 N N . VAL A 1 106 ? -9.067 10.098 -5.992 1.00 90.69 106 VAL A N 1
ATOM 880 C CA . VAL A 1 106 ? -9.294 10.593 -7.356 1.00 90.69 106 VAL A CA 1
ATOM 881 C C . VAL A 1 106 ? -8.132 10.223 -8.281 1.00 90.69 106 VAL A C 1
ATOM 883 O O . VAL A 1 106 ? -8.369 9.811 -9.419 1.00 90.69 106 VAL A O 1
ATOM 886 N N . GLU A 1 107 ? -6.884 10.332 -7.825 1.00 89.25 107 GLU A N 1
ATOM 887 C CA . GLU A 1 107 ? -5.705 9.914 -8.597 1.00 89.25 107 GLU A CA 1
ATOM 888 C C . GLU A 1 107 ? -5.707 8.412 -8.897 1.00 89.25 107 GLU A C 1
ATOM 890 O O . GLU A 1 107 ? -5.501 7.992 -10.045 1.00 89.25 107 GLU A O 1
ATOM 895 N N . TYR A 1 108 ? -6.011 7.597 -7.887 1.00 87.94 108 TYR A N 1
ATOM 896 C CA . TYR A 1 108 ? -6.174 6.161 -8.065 1.00 87.94 108 TYR A CA 1
ATOM 897 C C . TYR A 1 108 ? -7.296 5.841 -9.057 1.00 87.94 108 TYR A C 1
ATOM 899 O O . TYR A 1 108 ? -7.098 5.064 -9.994 1.00 87.94 108 TYR A O 1
ATOM 907 N N . PHE A 1 109 ? -8.455 6.484 -8.915 1.00 87.94 109 PHE A N 1
ATOM 908 C CA . PHE A 1 109 ? -9.600 6.269 -9.792 1.00 87.94 109 PHE A CA 1
ATOM 909 C C . PHE A 1 109 ? -9.281 6.631 -11.248 1.00 87.94 109 PHE A C 1
ATOM 911 O O . PHE A 1 109 ? -9.549 5.840 -12.154 1.00 87.94 109 PHE A O 1
ATOM 918 N N . LYS A 1 110 ? -8.620 7.772 -11.489 1.00 88.81 110 LYS A N 1
ATOM 919 C CA . LYS A 1 110 ? -8.125 8.154 -12.824 1.00 88.81 110 LYS A CA 1
ATOM 920 C C . LYS A 1 110 ? -7.207 7.084 -13.413 1.00 88.81 110 LYS A C 1
ATOM 922 O O . LYS A 1 110 ? -7.315 6.772 -14.598 1.00 88.81 110 LYS A O 1
ATOM 927 N N . THR A 1 111 ? -6.326 6.509 -12.595 1.00 85.88 111 THR A N 1
ATOM 928 C CA . THR A 1 111 ? -5.413 5.438 -13.017 1.00 85.88 111 THR A CA 1
ATOM 929 C C . THR A 1 111 ? -6.177 4.177 -13.417 1.00 85.88 111 THR A C 1
ATOM 931 O O . THR A 1 111 ? -5.908 3.614 -14.478 1.00 85.88 111 THR A O 1
ATOM 934 N N . VAL A 1 112 ? -7.172 3.762 -12.628 1.00 84.50 112 VAL A N 1
ATOM 935 C CA . VAL A 1 112 ? -8.035 2.615 -12.953 1.00 84.50 112 VAL A CA 1
ATOM 936 C C . VAL A 1 112 ? -8.791 2.851 -14.259 1.00 84.50 112 VAL A C 1
ATOM 938 O O . VAL A 1 112 ? -8.721 2.012 -15.153 1.00 84.50 112 VAL A O 1
ATOM 941 N N . VAL A 1 113 ? -9.440 4.008 -14.417 1.00 88.00 113 VAL A N 1
ATOM 942 C CA . VAL A 1 113 ? -10.180 4.359 -15.642 1.00 88.00 113 VAL A CA 1
ATOM 943 C C . VAL A 1 113 ? -9.255 4.381 -16.860 1.00 88.00 113 VAL A C 1
ATOM 945 O O . VAL A 1 113 ? -9.597 3.839 -17.911 1.00 88.00 113 VAL A O 1
ATOM 948 N N . LYS A 1 114 ? -8.055 4.962 -16.734 1.00 86.50 114 LYS A N 1
ATOM 949 C CA . LYS A 1 114 ? -7.053 4.967 -17.808 1.00 86.50 114 LYS A CA 1
ATOM 950 C C . LYS A 1 114 ? -6.653 3.545 -18.206 1.00 86.50 114 LYS A C 1
ATOM 952 O O . LYS A 1 114 ? -6.574 3.267 -19.401 1.00 86.50 114 LYS A O 1
ATOM 957 N N . ASN A 1 115 ? -6.409 2.669 -17.234 1.00 83.31 115 ASN A N 1
ATOM 958 C CA . ASN A 1 115 ? -6.023 1.282 -17.486 1.00 83.31 115 ASN A CA 1
ATOM 959 C C . ASN A 1 115 ? -7.165 0.489 -18.133 1.00 83.31 115 ASN A C 1
ATOM 961 O O . ASN A 1 115 ? -6.933 -0.196 -19.125 1.00 83.31 115 ASN A O 1
ATOM 965 N N . GLU A 1 116 ? -8.400 0.638 -17.649 1.00 83.12 116 GLU A N 1
ATOM 966 C CA . GLU A 1 116 ? -9.578 -0.008 -18.241 1.00 83.12 116 GLU A CA 1
ATOM 967 C C . GLU A 1 116 ? -9.809 0.428 -19.689 1.00 83.12 116 GLU A C 1
ATOM 969 O O . GLU A 1 116 ? -10.028 -0.410 -20.563 1.00 83.12 116 GLU A O 1
ATOM 974 N N . ASN A 1 117 ? -9.671 1.724 -19.977 1.00 85.75 117 ASN A N 1
ATOM 975 C CA . ASN A 1 117 ? -9.811 2.252 -21.334 1.00 85.75 117 ASN A CA 1
ATOM 976 C C . ASN A 1 117 ? -8.695 1.782 -22.280 1.00 85.75 117 ASN A C 1
ATOM 978 O O . ASN A 1 117 ? -8.856 1.827 -23.499 1.00 85.75 117 ASN A O 1
ATOM 982 N N . ARG A 1 118 ? -7.552 1.345 -21.739 1.00 80.31 118 ARG A N 1
ATOM 983 C CA . ARG A 1 118 ? -6.371 0.926 -22.507 1.00 80.31 118 ARG A CA 1
ATOM 984 C C . ARG A 1 118 ? -6.112 -0.577 -22.472 1.00 80.31 118 ARG A C 1
ATOM 986 O O . ARG A 1 118 ? -5.170 -1.018 -23.119 1.00 80.31 118 ARG A O 1
ATOM 993 N N . LYS A 1 119 ? -6.948 -1.374 -21.800 1.00 74.56 119 LYS A N 1
ATOM 994 C CA . LYS A 1 119 ? -6.720 -2.819 -21.605 1.00 74.56 119 LYS A CA 1
ATOM 995 C C . LYS A 1 119 ? -6.582 -3.632 -22.897 1.00 74.56 119 LYS A C 1
ATOM 997 O O . LYS A 1 119 ? -5.942 -4.673 -22.888 1.00 74.56 119 LYS A O 1
ATOM 1002 N N . ASN A 1 120 ? -7.145 -3.134 -24.001 1.00 74.12 120 ASN A N 1
ATOM 1003 C CA . ASN A 1 120 ? -7.077 -3.754 -25.330 1.00 74.12 120 ASN A CA 1
ATOM 1004 C C . ASN A 1 120 ? -6.096 -3.041 -26.284 1.00 74.12 120 ASN A C 1
ATOM 1006 O O . ASN A 1 120 ? -6.039 -3.360 -27.470 1.00 74.12 120 ASN A O 1
ATOM 1010 N N . SER A 1 121 ? -5.360 -2.033 -25.808 1.00 63.88 121 SER A N 1
ATOM 1011 C CA . SER A 1 121 ? -4.433 -1.264 -26.636 1.00 63.88 121 SER A CA 1
ATOM 1012 C C . SER A 1 121 ? -3.100 -2.001 -26.765 1.00 63.88 121 SER A C 1
ATOM 1014 O O . SER A 1 121 ? -2.311 -2.039 -25.828 1.00 63.88 121 SER A O 1
ATOM 1016 N N . LEU A 1 122 ? -2.811 -2.516 -27.962 1.00 58.69 122 LEU A N 1
ATOM 1017 C CA . LEU A 1 122 ? -1.551 -3.195 -28.310 1.00 58.69 122 LEU A CA 1
ATOM 1018 C C . LEU A 1 122 ? -0.325 -2.257 -28.386 1.00 58.69 122 LEU A C 1
ATOM 1020 O O . LEU A 1 122 ? 0.775 -2.707 -28.678 1.00 58.69 122 LEU A O 1
ATOM 1024 N N . LYS A 1 123 ? -0.506 -0.947 -28.174 1.00 55.06 123 LYS A N 1
ATOM 1025 C CA . LYS A 1 123 ? 0.508 0.093 -28.432 1.00 55.06 123 LYS A CA 1
ATOM 1026 C C . LYS A 1 123 ? 1.533 0.314 -27.306 1.00 55.06 123 LYS A C 1
ATOM 1028 O O . LYS A 1 123 ? 2.419 1.140 -27.488 1.00 55.06 123 LYS A O 1
ATOM 1033 N N . GLU A 1 124 ? 1.400 -0.358 -26.161 1.00 48.62 124 GLU A N 1
ATOM 1034 C CA . GLU A 1 124 ? 2.262 -0.157 -24.976 1.00 48.62 124 GLU A CA 1
ATOM 1035 C C . GLU A 1 124 ? 2.920 -1.464 -24.465 1.00 48.62 124 GLU A C 1
ATOM 1037 O O . GLU A 1 124 ? 3.304 -1.527 -23.298 1.00 48.62 124 GLU A O 1
ATOM 1042 N N . PHE A 1 125 ? 3.055 -2.495 -25.315 1.00 43.69 125 PHE A N 1
ATOM 1043 C CA . PHE A 1 125 ? 3.907 -3.661 -25.021 1.00 43.69 125 PHE A CA 1
ATOM 1044 C C . PHE A 1 125 ? 5.374 -3.386 -25.356 1.00 43.69 125 PHE A C 1
ATOM 1046 O O . PHE A 1 125 ? 5.629 -2.858 -26.463 1.00 43.69 125 PHE A O 1
#

Radius of gyration: 17.0 Å; chains: 1; bounding box: 39×24×52 Å

Sequence (125 aa):
MKTQSYDDFNDAAYPFLEQNRLVNEYLLLGENVNYTEKKKNILISVTEALHNCNQSILWIKEQRKKHGTSLAQTYILTRLQQQIDRLFIIVDVLDSDSRFNTERFVEYFKTVVKNENRKNSLKEF